Protein AF-A0A0J7JX12-F1 (afdb_monomer_lite)

Sequence (114 aa):
MDLQKKYVVEHIIAERKLYHERTNNRYLKNLESDKETEIDDAEVFGIKKKQLAMLDLLIMASREGFLTDFDIREEIDTFMFEGHDTTAMGLTFALLLLAEHKDIQVPFSQYNAT

pLDDT: mean 77.8, std 15.96, range [42.09, 94.44]

Secondary structure (DSSP, 8-state):
--HHHHHHHHHHHHHHHHHHHHTTTHHHHHHHTTTT----SS--SS-------HHHHHHHHHHTTSS-HHHHHHHHHHHHHHHHHHHHHHHHHHHHHHHH-TTTS--GGGTS--

InterPro domains:
  IPR001128 Cytochrome P450 [PF00067] (25-105)
  IPR036396 Cytochrome P450 superfamily [G3DSA:1.10.630.10] (3-107)
  IPR036396 Cytochrome P450 superfamily [SSF48264] (54-105)
  IPR050196 Cytochrome P450 Monooxygenases [PTHR24291] (11-105)

Radius of gyration: 21.41 Å; chains: 1; bounding box: 46×30×51 Å

Foldseek 3Di:
DDPVLLVVLVVVLVVVVVVCVVVVVPVVVVVVVVVPDPDDPPDDPDDPPPDDDPSSVQVNCVVVVNDDPVRSSVVVSCCVPVVVVVVVVVVVVVVVVVVVCVVNDDPPVVVPPD

Structure (mmCIF, N/CA/C/O backbone):
data_AF-A0A0J7JX12-F1
#
_entry.id   AF-A0A0J7JX12-F1
#
loop_
_atom_site.group_PDB
_atom_site.id
_atom_site.type_symbol
_atom_site.label_atom_id
_atom_site.label_alt_id
_atom_site.label_comp_id
_atom_site.label_asym_id
_atom_site.label_entity_id
_atom_site.label_seq_id
_atom_site.pdbx_PDB_ins_code
_atom_site.Cartn_x
_atom_site.Cartn_y
_atom_site.Cartn_z
_atom_site.occupancy
_atom_site.B_iso_or_equiv
_atom_site.auth_seq_id
_atom_site.auth_comp_id
_atom_site.auth_asym_id
_atom_site.auth_atom_id
_atom_site.pdbx_PDB_model_num
ATOM 1 N N . MET A 1 1 ? 11.646 10.150 11.631 1.00 58.25 1 MET A N 1
ATOM 2 C CA . MET A 1 1 ? 11.425 8.806 11.061 1.00 58.25 1 MET A CA 1
ATOM 3 C C . MET A 1 1 ? 12.445 7.862 11.680 1.00 58.25 1 MET A C 1
ATOM 5 O O . MET A 1 1 ? 13.627 8.181 11.623 1.00 58.25 1 MET A O 1
ATOM 9 N N . ASP A 1 2 ? 12.011 6.788 12.346 1.00 71.56 2 ASP A N 1
ATOM 10 C CA . ASP A 1 2 ? 12.930 5.850 13.014 1.00 71.56 2 ASP A CA 1
ATOM 11 C C . ASP A 1 2 ? 13.875 5.181 12.009 1.00 71.56 2 ASP A C 1
ATOM 13 O O . ASP A 1 2 ? 13.448 4.728 10.947 1.00 71.56 2 ASP A O 1
ATOM 17 N N . LEU A 1 3 ? 15.161 5.062 12.355 1.00 62.25 3 LEU A N 1
ATOM 18 C CA . LEU A 1 3 ? 16.148 4.393 11.497 1.00 62.25 3 LEU A CA 1
ATOM 19 C C . LEU A 1 3 ? 15.779 2.927 11.216 1.00 62.25 3 LEU A C 1
ATOM 21 O O . LEU A 1 3 ? 16.040 2.431 10.122 1.00 62.25 3 LEU A O 1
ATOM 25 N N . GLN A 1 4 ? 15.148 2.242 12.176 1.00 67.81 4 GLN A N 1
ATOM 26 C CA . GLN A 1 4 ? 14.687 0.864 11.978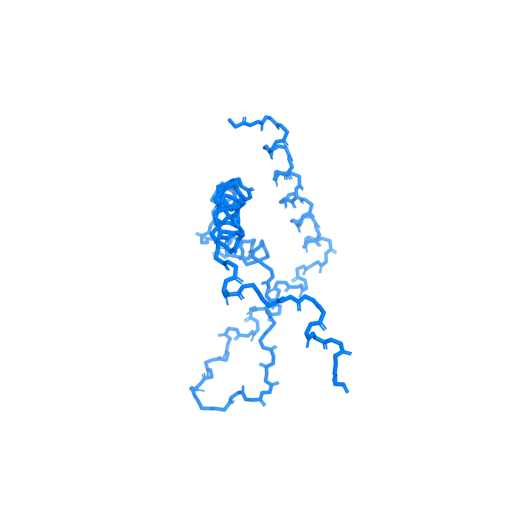 1.00 67.81 4 GLN A CA 1
ATOM 27 C C . GLN A 1 4 ? 13.574 0.767 10.933 1.00 67.81 4 GLN A C 1
ATOM 29 O O . GLN A 1 4 ? 13.579 -0.152 10.121 1.00 67.81 4 GLN A O 1
ATOM 34 N N . LYS A 1 5 ? 12.659 1.739 10.924 1.00 68.25 5 LYS A N 1
ATOM 35 C CA . LYS A 1 5 ? 11.543 1.820 9.978 1.00 68.25 5 LYS A CA 1
ATOM 36 C C . LYS A 1 5 ? 12.066 1.938 8.536 1.00 68.25 5 LYS A C 1
ATOM 38 O O . LYS A 1 5 ? 11.714 1.125 7.686 1.00 68.25 5 LYS A O 1
ATOM 43 N N . LYS A 1 6 ? 13.028 2.839 8.308 1.00 70.88 6 LYS A N 1
ATOM 44 C CA . LYS A 1 6 ? 13.691 3.017 7.004 1.00 70.88 6 LYS A CA 1
ATOM 45 C C . LYS A 1 6 ? 14.387 1.744 6.496 1.00 70.88 6 LYS A C 1
ATOM 47 O O . LYS A 1 6 ? 14.272 1.399 5.324 1.00 70.88 6 LYS A O 1
ATOM 52 N N . TYR A 1 7 ? 15.095 1.033 7.375 1.00 78.19 7 TYR A N 1
ATOM 53 C CA . TYR A 1 7 ? 15.858 -0.159 6.988 1.00 78.19 7 TYR A CA 1
ATOM 54 C C . TYR A 1 7 ? 14.958 -1.319 6.538 1.00 78.19 7 TYR A C 1
ATOM 56 O O . TYR A 1 7 ? 15.303 -2.057 5.617 1.00 78.19 7 TYR A O 1
ATOM 64 N N . VAL A 1 8 ? 13.788 -1.467 7.166 1.00 83.25 8 VAL A N 1
ATOM 65 C CA . VAL A 1 8 ? 12.827 -2.524 6.825 1.00 83.25 8 VAL A CA 1
ATOM 66 C C . VAL A 1 8 ? 12.265 -2.326 5.418 1.00 83.25 8 VAL A C 1
ATOM 68 O O . VAL A 1 8 ? 12.234 -3.281 4.646 1.00 83.25 8 VAL A O 1
ATOM 71 N N . VAL A 1 9 ? 11.872 -1.102 5.054 1.00 87.25 9 VAL A N 1
ATOM 72 C CA . VAL A 1 9 ? 11.307 -0.827 3.722 1.00 87.25 9 VAL A CA 1
ATOM 73 C C . VAL A 1 9 ? 12.341 -1.055 2.623 1.00 87.25 9 VAL A C 1
ATOM 75 O O . VAL A 1 9 ? 12.065 -1.768 1.657 1.00 87.25 9 VAL A O 1
ATOM 78 N N . GLU A 1 10 ? 13.558 -0.534 2.792 1.00 87.94 10 GLU A N 1
ATOM 79 C CA . GLU A 1 10 ? 14.642 -0.752 1.828 1.00 87.94 10 GLU A CA 1
ATOM 80 C C . GLU A 1 10 ? 14.951 -2.246 1.647 1.00 87.94 10 GLU A C 1
ATOM 82 O O . GLU A 1 10 ? 15.122 -2.710 0.516 1.00 87.94 10 GLU A O 1
ATOM 87 N N . HIS A 1 11 ? 14.960 -3.015 2.741 1.00 89.69 11 HIS A N 1
ATOM 88 C CA . HIS A 1 11 ? 15.186 -4.457 2.700 1.00 89.69 11 HIS A CA 1
ATOM 89 C C . HIS A 1 11 ? 14.079 -5.203 1.943 1.00 89.69 11 HIS A C 1
ATOM 91 O O . HIS A 1 11 ? 14.383 -5.999 1.055 1.00 89.69 11 HIS A O 1
ATOM 97 N N . ILE A 1 12 ? 12.807 -4.908 2.236 1.00 90.75 12 ILE A N 1
ATOM 98 C CA . ILE A 1 12 ? 11.650 -5.546 1.587 1.00 90.75 12 ILE A CA 1
ATOM 99 C C . ILE A 1 12 ? 11.648 -5.269 0.080 1.00 90.75 12 ILE A C 1
ATOM 101 O O . ILE A 1 12 ? 11.457 -6.187 -0.722 1.00 90.75 12 ILE A O 1
ATOM 105 N N . ILE A 1 13 ? 11.883 -4.014 -0.323 1.00 92.12 13 ILE A N 1
ATOM 106 C CA . ILE A 1 13 ? 11.932 -3.633 -1.742 1.00 92.12 13 ILE A CA 1
ATOM 107 C C . ILE A 1 13 ? 13.066 -4.384 -2.446 1.00 92.12 13 ILE A C 1
ATOM 109 O O . ILE A 1 13 ? 12.854 -4.960 -3.516 1.00 92.12 13 ILE A O 1
ATOM 113 N N . ALA A 1 14 ? 14.262 -4.404 -1.850 1.00 92.94 14 ALA A N 1
ATOM 114 C CA . ALA A 1 14 ? 15.425 -5.072 -2.426 1.00 92.94 14 ALA A CA 1
ATOM 115 C C . ALA A 1 14 ? 15.212 -6.587 -2.565 1.00 92.94 14 ALA A C 1
ATOM 117 O O . ALA A 1 14 ? 15.471 -7.156 -3.628 1.00 92.94 14 ALA A O 1
ATOM 118 N N . GLU A 1 15 ? 14.690 -7.240 -1.526 1.00 93.81 15 GLU A N 1
ATOM 119 C CA . GLU A 1 15 ? 14.395 -8.672 -1.543 1.00 93.81 15 GLU A CA 1
ATOM 120 C C . GLU A 1 15 ? 13.360 -9.013 -2.623 1.00 93.81 15 GLU A C 1
ATOM 122 O O . GLU A 1 15 ? 13.537 -9.965 -3.394 1.00 93.81 15 GLU A O 1
ATOM 127 N N . ARG A 1 16 ? 12.304 -8.198 -2.744 1.00 93.62 16 ARG A N 1
ATOM 128 C CA . ARG A 1 16 ? 11.259 -8.415 -3.748 1.00 93.62 16 ARG A CA 1
ATOM 129 C C . ARG A 1 16 ? 11.771 -8.210 -5.172 1.00 93.62 16 ARG A C 1
ATOM 131 O O . ARG A 1 16 ? 11.427 -8.999 -6.054 1.00 93.62 16 ARG A O 1
ATOM 138 N N . LYS A 1 17 ? 12.622 -7.210 -5.408 1.00 92.50 17 LYS A N 1
ATOM 139 C CA . LYS A 1 17 ? 13.283 -7.015 -6.709 1.00 92.50 17 LYS A CA 1
ATOM 140 C C . LYS A 1 17 ? 14.165 -8.207 -7.075 1.00 92.50 17 LYS A C 1
ATOM 142 O O . LYS A 1 17 ? 14.008 -8.768 -8.159 1.00 92.50 17 LYS A O 1
ATOM 147 N N . LEU A 1 18 ? 14.994 -8.670 -6.138 1.00 93.75 18 LEU A N 1
ATOM 148 C CA . LEU A 1 18 ? 15.863 -9.833 -6.332 1.00 93.75 18 LEU A CA 1
ATOM 149 C C . LEU A 1 18 ? 15.065 -11.111 -6.632 1.00 93.75 18 LEU A C 1
ATOM 151 O O . LEU A 1 18 ? 15.476 -11.937 -7.448 1.00 93.75 18 LEU A O 1
ATOM 155 N N . TYR A 1 19 ? 13.904 -11.289 -6.001 1.00 91.94 19 TYR A N 1
ATOM 156 C CA . TYR A 1 19 ? 13.000 -12.390 -6.323 1.00 91.94 19 TYR A CA 1
ATOM 157 C C . TYR A 1 19 ? 12.547 -12.358 -7.791 1.00 91.94 19 TYR A C 1
ATOM 159 O O . TYR A 1 19 ? 12.533 -13.396 -8.462 1.00 91.94 19 TYR A O 1
ATOM 167 N N . HIS A 1 20 ? 12.170 -11.187 -8.307 1.00 91.38 20 HIS A N 1
ATOM 168 C CA . HIS A 1 20 ? 11.716 -11.047 -9.695 1.00 91.38 20 HIS A CA 1
ATOM 169 C C . HIS A 1 20 ? 12.848 -11.302 -10.692 1.00 91.38 20 HIS A C 1
ATOM 171 O O . HIS A 1 20 ? 12.638 -12.019 -11.672 1.00 91.38 20 HIS A O 1
ATOM 177 N N . GLU A 1 21 ? 14.062 -10.843 -10.389 1.00 90.75 21 GLU A N 1
ATOM 178 C CA . GLU A 1 21 ? 15.266 -11.179 -11.158 1.00 90.75 21 GLU A CA 1
ATOM 179 C C . GLU A 1 21 ? 15.509 -12.696 -11.192 1.00 90.75 21 GLU A C 1
ATOM 181 O O . GLU A 1 21 ?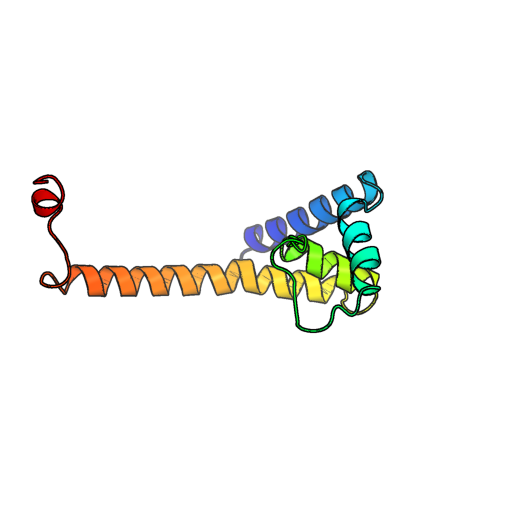 15.595 -13.289 -12.268 1.00 90.75 21 GLU A O 1
ATOM 186 N N . ARG A 1 22 ? 15.512 -13.360 -10.026 1.00 92.31 22 ARG A N 1
ATOM 187 C CA . ARG A 1 22 ? 15.717 -14.819 -9.905 1.00 92.31 22 ARG A CA 1
ATOM 188 C C . ARG A 1 22 ? 14.646 -15.645 -10.613 1.00 92.31 22 ARG A C 1
ATOM 190 O O . ARG A 1 22 ? 14.920 -16.746 -11.082 1.00 92.31 22 ARG A O 1
ATOM 197 N N . THR A 1 23 ? 13.418 -15.139 -10.683 1.00 90.50 23 THR A N 1
ATOM 198 C CA . THR A 1 23 ? 12.286 -15.829 -11.320 1.00 90.50 23 THR A CA 1
ATOM 199 C C . THR A 1 23 ? 12.082 -15.431 -12.784 1.00 90.50 23 THR A C 1
ATOM 201 O O . THR A 1 23 ? 11.062 -15.800 -13.377 1.00 90.50 23 THR A O 1
ATOM 204 N N . ASN A 1 24 ? 13.033 -14.706 -13.392 1.00 87.62 24 ASN A N 1
ATOM 205 C CA . ASN A 1 24 ? 12.945 -14.191 -14.764 1.00 87.62 24 ASN A CA 1
ATOM 206 C C . ASN A 1 24 ? 11.643 -13.416 -15.032 1.00 87.62 24 ASN A C 1
ATOM 208 O O . ASN A 1 24 ? 11.078 -13.465 -16.133 1.00 87.62 24 ASN A O 1
ATOM 212 N N . ASN A 1 25 ? 11.162 -12.703 -14.011 1.00 85.25 25 ASN A N 1
ATOM 213 C CA . ASN A 1 25 ? 9.965 -11.867 -14.036 1.00 85.25 25 ASN A CA 1
ATOM 214 C C . ASN A 1 25 ? 8.689 -12.627 -14.391 1.00 85.25 25 ASN A C 1
ATOM 216 O O . ASN A 1 25 ? 7.720 -12.021 -14.835 1.00 85.25 25 ASN A O 1
ATOM 220 N N . ARG A 1 26 ? 8.657 -13.951 -14.183 1.00 82.31 26 ARG A N 1
ATOM 221 C CA . ARG A 1 26 ? 7.491 -14.798 -14.485 1.00 82.31 26 ARG A CA 1
ATOM 222 C C . ARG A 1 26 ? 6.197 -14.220 -13.909 1.00 82.31 26 ARG A C 1
ATOM 224 O O . ARG A 1 26 ? 5.144 -14.313 -14.530 1.00 82.31 26 ARG A O 1
ATOM 231 N N . TYR A 1 27 ? 6.263 -13.628 -12.721 1.00 77.00 27 TYR A N 1
ATOM 232 C CA . TYR A 1 27 ? 5.090 -13.092 -12.038 1.00 77.00 27 TYR A CA 1
ATOM 233 C C . TYR A 1 27 ? 4.627 -11.737 -12.574 1.00 77.00 27 TYR A C 1
ATOM 235 O O . TYR A 1 27 ? 3.426 -11.495 -12.522 1.00 77.00 27 TYR A O 1
ATOM 243 N N . LEU A 1 28 ? 5.536 -10.937 -13.140 1.00 78.00 28 LEU A N 1
ATOM 244 C CA . LEU A 1 28 ? 5.251 -9.629 -13.740 1.00 78.00 28 LEU A CA 1
ATOM 245 C C . LEU A 1 28 ? 4.854 -9.749 -15.225 1.00 78.00 28 LEU A C 1
ATOM 247 O O . LEU A 1 28 ? 3.942 -9.069 -15.672 1.00 78.00 28 LEU A O 1
ATOM 251 N N . LYS A 1 29 ? 5.458 -10.685 -15.974 1.00 68.38 29 LYS A N 1
ATOM 252 C CA . LYS A 1 29 ? 5.193 -10.923 -17.411 1.00 68.38 29 LYS A CA 1
ATOM 253 C C . LYS A 1 29 ? 3.759 -11.340 -17.735 1.00 68.38 29 LYS A C 1
ATOM 255 O O . LYS A 1 29 ? 3.262 -11.028 -18.805 1.00 68.38 29 LYS A O 1
ATOM 260 N N . ASN A 1 30 ? 3.088 -12.024 -16.808 1.00 59.56 30 ASN A N 1
ATOM 261 C CA . ASN A 1 30 ? 1.678 -12.389 -16.985 1.00 59.56 30 ASN A CA 1
ATOM 262 C C . ASN A 1 30 ? 0.745 -11.158 -17.026 1.00 59.56 30 ASN A C 1
ATOM 264 O O . ASN A 1 30 ? -0.423 -11.322 -17.339 1.00 59.56 30 ASN A O 1
ATOM 268 N N . LEU A 1 31 ? 1.227 -9.954 -16.684 1.00 59.44 31 LEU A N 1
ATOM 269 C CA . LEU A 1 31 ? 0.456 -8.714 -16.804 1.00 59.44 31 LEU A CA 1
ATOM 270 C C . LEU A 1 31 ? 0.640 -8.047 -18.177 1.00 59.44 31 LEU A C 1
ATOM 272 O O . LEU A 1 31 ? -0.285 -7.412 -18.665 1.00 59.44 31 LEU A O 1
ATOM 276 N N . GLU A 1 32 ? 1.805 -8.209 -18.818 1.00 56.00 32 GLU A N 1
ATOM 277 C CA . GLU A 1 32 ? 2.039 -7.715 -20.185 1.00 56.00 32 GLU A CA 1
ATOM 278 C C . GLU A 1 32 ? 1.115 -8.424 -21.186 1.00 56.00 32 GLU A C 1
ATOM 280 O O . GLU A 1 32 ? 0.531 -7.769 -22.041 1.00 56.00 32 GLU A O 1
ATOM 285 N N . SER A 1 33 ? 0.907 -9.738 -21.027 1.00 52.84 33 SER A N 1
ATOM 286 C CA . SER A 1 33 ? -0.009 -10.513 -21.878 1.00 52.84 33 SER A CA 1
ATOM 287 C C . SER A 1 33 ? -1.488 -10.163 -21.685 1.00 52.84 33 SER A C 1
ATOM 289 O O . SER A 1 33 ? -2.271 -10.340 -22.609 1.00 52.84 33 SER A O 1
ATOM 291 N N . ASP A 1 34 ? -1.874 -9.660 -20.507 1.00 53.94 34 ASP A N 1
ATOM 292 C CA . ASP A 1 34 ? -3.259 -9.260 -20.211 1.00 53.94 34 ASP A CA 1
ATOM 293 C C . ASP A 1 34 ? -3.585 -7.843 -20.735 1.00 53.94 34 ASP A C 1
ATOM 295 O O . ASP A 1 34 ? -4.761 -7.494 -20.858 1.00 53.94 34 ASP A O 1
ATOM 299 N N . LYS A 1 35 ? -2.571 -7.021 -21.063 1.00 53.66 35 LYS A N 1
ATOM 300 C CA . LYS A 1 35 ? -2.757 -5.672 -21.638 1.00 53.66 35 LYS A CA 1
ATOM 301 C C . LYS A 1 35 ? -3.218 -5.692 -23.104 1.00 53.66 35 LYS A C 1
ATOM 303 O O . LYS A 1 35 ? -3.738 -4.683 -23.565 1.00 53.66 35 LYS A O 1
ATOM 308 N N . GLU A 1 36 ? -3.057 -6.804 -23.826 1.00 47.41 36 GLU A N 1
ATOM 309 C CA . GLU A 1 36 ? -3.480 -6.925 -25.237 1.00 47.41 36 GLU A CA 1
ATOM 310 C C . GLU A 1 36 ? -4.962 -7.287 -25.418 1.00 47.41 36 GLU A C 1
ATOM 312 O O . GLU A 1 36 ? -5.481 -7.235 -26.531 1.00 47.41 36 GLU A O 1
ATOM 317 N N . THR A 1 37 ? -5.678 -7.603 -24.341 1.00 43.97 37 THR A N 1
ATOM 318 C CA . THR A 1 37 ? -7.130 -7.788 -24.389 1.00 43.97 37 THR A CA 1
ATOM 319 C C . THR A 1 37 ? -7.838 -6.543 -23.862 1.00 43.97 37 THR A C 1
ATOM 321 O O . THR A 1 37 ? -8.150 -6.441 -22.675 1.00 43.97 37 THR A O 1
ATOM 324 N N . GLU A 1 38 ? -8.121 -5.600 -24.764 1.00 48.84 38 GLU A N 1
ATOM 325 C CA . GLU A 1 38 ? -9.286 -4.718 -24.633 1.00 48.84 38 GLU A CA 1
ATOM 326 C C . GLU A 1 38 ? -10.529 -5.620 -24.566 1.00 48.84 38 GLU A C 1
ATOM 328 O O . GLU A 1 38 ? -11.023 -6.092 -25.588 1.00 48.84 38 GLU A O 1
ATOM 333 N N . ILE A 1 39 ? -10.987 -5.956 -23.358 1.00 45.22 39 ILE A N 1
ATOM 334 C CA . ILE A 1 39 ? -12.242 -6.689 -23.178 1.00 45.22 39 ILE A CA 1
ATOM 335 C C . ILE A 1 39 ? -13.318 -5.655 -22.888 1.00 45.22 39 ILE A C 1
ATOM 337 O O . ILE A 1 39 ? -13.360 -5.086 -21.798 1.00 45.22 39 ILE A O 1
ATOM 341 N N . ASP A 1 40 ? -14.114 -5.424 -23.928 1.00 42.09 40 ASP A N 1
ATOM 342 C CA . ASP A 1 40 ? -15.495 -4.950 -23.922 1.00 42.09 40 ASP A CA 1
ATOM 343 C C . ASP A 1 40 ? -16.203 -5.253 -22.588 1.00 42.09 40 ASP A C 1
ATOM 345 O O . ASP A 1 40 ? -16.138 -6.371 -22.073 1.00 42.09 40 ASP A O 1
ATOM 349 N N . ASP A 1 41 ? -16.875 -4.251 -22.018 1.00 48.72 41 ASP A N 1
ATOM 350 C CA . ASP A 1 41 ? -17.479 -4.247 -20.673 1.00 48.72 41 ASP A CA 1
ATOM 351 C C . ASP A 1 41 ? -18.671 -5.223 -20.504 1.00 48.72 41 ASP A C 1
ATOM 353 O O . ASP A 1 41 ? -19.461 -5.126 -19.560 1.00 48.72 41 ASP A O 1
ATOM 357 N N . ALA A 1 42 ? -18.808 -6.207 -21.387 1.00 46.12 42 ALA A N 1
ATOM 358 C CA . ALA A 1 42 ? -19.806 -7.254 -21.327 1.00 46.12 42 ALA A CA 1
ATOM 359 C C . ALA A 1 42 ? -19.112 -8.624 -21.293 1.00 46.12 42 ALA A C 1
ATOM 361 O O . ALA A 1 42 ? -18.479 -9.034 -22.252 1.00 46.12 42 ALA A O 1
ATOM 362 N N . GLU A 1 43 ? -19.302 -9.356 -20.191 1.00 50.97 43 GLU A N 1
ATOM 363 C CA . GLU A 1 43 ? -18.916 -10.767 -19.989 1.00 50.97 43 GLU A CA 1
ATOM 364 C C . GLU A 1 43 ? -17.500 -11.063 -19.461 1.00 50.97 43 GLU A C 1
ATOM 366 O O . GLU A 1 43 ? -16.664 -11.650 -20.139 1.00 50.97 43 GLU A O 1
ATOM 371 N N . VAL A 1 44 ? -17.257 -10.842 -18.161 1.00 47.75 44 VAL A N 1
ATOM 372 C CA . VAL A 1 44 ? -16.174 -11.564 -17.458 1.00 47.75 44 VAL A CA 1
ATOM 373 C C . VAL A 1 44 ? -16.638 -12.071 -16.091 1.00 47.75 44 VAL A C 1
ATOM 375 O O . VAL A 1 44 ? -16.154 -11.673 -15.034 1.00 47.75 44 VAL A O 1
ATOM 378 N N . PHE A 1 45 ? -17.568 -13.024 -16.103 1.00 45.41 45 PHE A N 1
ATOM 379 C CA . PHE A 1 45 ? -17.793 -13.937 -14.978 1.00 45.41 45 PHE A CA 1
ATOM 380 C C . PHE A 1 45 ? -16.896 -15.174 -15.179 1.00 45.41 45 PHE A C 1
ATOM 382 O O . PHE A 1 45 ? -17.380 -16.268 -15.446 1.00 45.41 45 PHE A O 1
ATOM 389 N N . GLY A 1 46 ? -15.565 -15.017 -15.143 1.00 50.56 46 GLY A N 1
ATOM 390 C CA . GLY A 1 46 ? -14.689 -16.190 -15.313 1.00 50.56 46 GLY A CA 1
ATOM 391 C C . GLY A 1 46 ? -13.184 -15.968 -15.427 1.00 50.56 46 GLY A C 1
ATOM 392 O O . GLY A 1 46 ? -12.424 -16.848 -15.026 1.00 50.56 46 GLY A O 1
ATOM 393 N N . ILE A 1 47 ? -12.715 -14.809 -15.893 1.00 53.12 47 ILE A N 1
ATOM 394 C CA . ILE A 1 47 ? -11.273 -14.532 -15.953 1.00 53.12 47 ILE A CA 1
ATOM 395 C C . ILE A 1 47 ? -10.888 -13.848 -14.644 1.00 53.12 47 ILE A C 1
ATOM 397 O O . ILE A 1 47 ? -11.100 -12.650 -14.459 1.00 53.12 47 ILE A O 1
ATOM 401 N N . LYS A 1 48 ? -10.353 -14.617 -13.690 1.00 52.59 48 LYS A N 1
ATOM 402 C CA . LYS A 1 48 ? -9.729 -14.040 -12.494 1.00 52.59 48 LYS A CA 1
ATOM 403 C C . LYS A 1 48 ? -8.504 -13.244 -12.944 1.00 52.59 48 LYS A C 1
ATOM 405 O O . LYS A 1 48 ? -7.421 -13.816 -13.044 1.00 52.59 48 LYS A O 1
ATOM 410 N N . LYS A 1 49 ? -8.676 -11.941 -13.206 1.00 57.50 49 LYS A N 1
ATOM 411 C CA . LYS A 1 49 ? -7.558 -11.002 -13.369 1.00 57.50 49 LYS A CA 1
ATOM 412 C C . LYS A 1 49 ? -6.618 -11.223 -12.191 1.00 57.50 49 LYS A C 1
ATOM 414 O O . LYS A 1 49 ? -7.043 -11.173 -11.032 1.00 57.50 49 LYS A O 1
ATOM 419 N N . LYS A 1 50 ? -5.365 -11.566 -12.477 1.00 63.19 50 LYS A N 1
ATOM 420 C CA . LYS A 1 50 ? -4.394 -11.890 -11.436 1.00 63.19 50 LYS A CA 1
ATOM 421 C C . LYS A 1 50 ? -4.102 -10.615 -10.647 1.00 63.19 50 LYS A C 1
ATOM 423 O O . LYS A 1 50 ? -3.385 -9.743 -11.124 1.00 63.19 50 LYS A O 1
ATOM 428 N N . GLN A 1 51 ? -4.674 -10.495 -9.450 1.00 65.75 51 GLN A N 1
ATOM 429 C CA . GLN A 1 51 ? -4.391 -9.371 -8.562 1.00 65.75 51 GLN A CA 1
ATOM 430 C C . GLN A 1 51 ? -2.935 -9.460 -8.098 1.00 65.75 51 GLN A C 1
ATOM 432 O O . GLN A 1 51 ? -2.547 -10.399 -7.400 1.00 65.75 51 GLN A O 1
ATOM 437 N N . LEU A 1 52 ? -2.119 -8.499 -8.530 1.00 69.75 52 LEU A N 1
ATOM 438 C CA . LEU A 1 52 ? -0.781 -8.294 -7.994 1.00 69.75 52 LEU A CA 1
ATOM 439 C C . LEU A 1 52 ? -0.884 -7.634 -6.621 1.00 69.75 52 LEU A C 1
ATOM 441 O O . LEU A 1 52 ? -1.759 -6.803 -6.377 1.00 69.75 52 LEU A O 1
ATOM 445 N N . ALA A 1 53 ? 0.043 -7.981 -5.732 1.00 84.56 53 ALA A N 1
ATOM 446 C CA . ALA A 1 53 ? 0.249 -7.193 -4.529 1.00 84.56 53 ALA A CA 1
ATOM 447 C C . ALA A 1 53 ? 0.745 -5.790 -4.919 1.00 84.56 53 ALA A C 1
ATOM 449 O O . ALA A 1 53 ? 1.447 -5.637 -5.919 1.00 84.56 53 ALA A O 1
ATOM 450 N N . MET A 1 54 ? 0.428 -4.779 -4.108 1.00 89.38 54 MET A N 1
ATOM 451 C CA . MET A 1 54 ? 0.779 -3.374 -4.368 1.00 89.38 54 MET A CA 1
ATOM 452 C C . MET A 1 54 ? 2.254 -3.185 -4.766 1.00 89.38 54 MET A C 1
ATOM 454 O O . MET A 1 54 ? 2.549 -2.553 -5.775 1.00 89.38 54 MET A O 1
ATOM 458 N N . LEU A 1 55 ? 3.182 -3.803 -4.027 1.00 91.25 55 LEU A N 1
ATOM 459 C CA . LEU A 1 55 ? 4.619 -3.725 -4.309 1.00 91.25 55 LEU A CA 1
ATOM 460 C C . LEU A 1 55 ? 4.989 -4.271 -5.699 1.00 91.25 55 LEU A C 1
ATOM 462 O O . LEU A 1 55 ? 5.854 -3.718 -6.371 1.00 91.25 55 LEU A O 1
ATOM 466 N N . ASP A 1 56 ? 4.332 -5.339 -6.149 1.00 90.44 56 ASP A N 1
ATOM 467 C CA . ASP A 1 56 ? 4.594 -5.918 -7.468 1.00 90.44 56 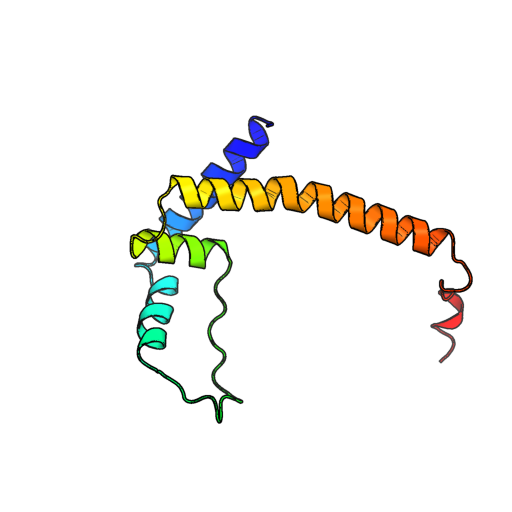ASP A CA 1
ATOM 468 C C . ASP A 1 56 ? 4.096 -5.005 -8.595 1.00 90.44 56 ASP A C 1
ATOM 470 O O . ASP A 1 56 ? 4.748 -4.914 -9.636 1.00 90.44 56 ASP A O 1
ATOM 474 N N . LEU A 1 57 ? 2.986 -4.293 -8.372 1.00 89.62 57 LEU A N 1
ATOM 475 C CA . LEU A 1 57 ? 2.471 -3.289 -9.303 1.00 89.62 57 LEU A CA 1
ATOM 476 C C . LEU A 1 57 ? 3.447 -2.111 -9.445 1.00 89.62 57 LEU A C 1
ATOM 478 O O . LEU A 1 57 ? 3.771 -1.713 -10.563 1.00 89.62 57 LEU A O 1
ATOM 482 N N . LEU A 1 58 ? 3.967 -1.602 -8.325 1.00 91.88 58 LEU A N 1
ATOM 483 C CA . LEU A 1 58 ? 4.944 -0.509 -8.309 1.00 91.88 58 LEU A CA 1
ATOM 484 C C . LEU A 1 58 ? 6.264 -0.908 -8.990 1.00 91.88 58 LEU A C 1
ATOM 486 O O . LEU A 1 58 ? 6.798 -0.159 -9.808 1.00 91.88 58 LEU A O 1
ATOM 490 N N . ILE A 1 59 ? 6.764 -2.122 -8.717 1.00 91.69 59 ILE A N 1
ATOM 491 C CA . ILE A 1 59 ? 7.961 -2.662 -9.383 1.00 91.69 59 ILE A CA 1
ATOM 492 C C . ILE A 1 59 ? 7.737 -2.781 -10.895 1.00 91.69 59 ILE A C 1
ATOM 494 O O . ILE A 1 59 ? 8.648 -2.492 -11.668 1.00 91.69 59 ILE A O 1
ATOM 498 N N . MET A 1 60 ? 6.547 -3.193 -11.338 1.00 88.88 60 MET A N 1
ATOM 499 C CA . MET A 1 60 ? 6.237 -3.256 -12.764 1.00 88.88 60 MET A CA 1
ATOM 500 C C . MET A 1 60 ? 6.210 -1.872 -13.416 1.00 88.88 60 MET A C 1
ATOM 502 O O . MET A 1 60 ? 6.894 -1.672 -14.417 1.00 88.88 60 MET A O 1
ATOM 506 N N . ALA A 1 61 ? 5.486 -0.916 -12.832 1.00 88.94 61 ALA A N 1
ATOM 507 C CA . ALA A 1 61 ? 5.407 0.450 -13.349 1.00 88.94 61 ALA A CA 1
ATOM 508 C C . ALA A 1 61 ? 6.793 1.109 -13.450 1.00 88.94 61 ALA A C 1
ATOM 510 O O . ALA A 1 61 ? 7.080 1.820 -14.412 1.00 88.94 61 ALA A O 1
ATOM 511 N N . SER A 1 62 ? 7.692 0.810 -12.508 1.00 91.19 62 SER A N 1
ATOM 512 C CA . SER A 1 62 ? 9.066 1.307 -12.568 1.00 91.19 62 SER A CA 1
ATOM 513 C C . SER A 1 62 ? 9.876 0.739 -13.733 1.00 91.19 62 SER A C 1
ATOM 515 O O . SER A 1 62 ? 10.632 1.462 -14.379 1.00 91.19 62 SER A O 1
ATOM 517 N N . ARG A 1 63 ? 9.670 -0.533 -14.085 1.00 87.25 63 ARG A N 1
ATOM 518 C CA . ARG A 1 63 ? 10.333 -1.153 -15.246 1.00 87.25 63 ARG A CA 1
ATOM 519 C C . ARG A 1 63 ? 9.829 -0.620 -16.577 1.00 87.25 63 ARG A C 1
ATOM 521 O O . ARG A 1 63 ? 10.593 -0.580 -17.535 1.00 87.25 63 ARG A O 1
ATOM 528 N N . GLU A 1 64 ? 8.559 -0.237 -16.627 1.00 88.00 64 GLU A N 1
ATOM 529 C CA . GLU A 1 64 ? 7.956 0.439 -17.778 1.00 88.00 64 GLU A CA 1
ATOM 530 C C . GLU A 1 64 ? 8.388 1.916 -17.874 1.00 88.00 64 GLU A C 1
ATOM 532 O O . GLU A 1 64 ? 8.069 2.591 -18.848 1.00 88.00 64 GLU A O 1
ATOM 537 N N . GLY A 1 65 ? 9.153 2.412 -16.893 1.00 88.25 65 GLY A N 1
ATOM 538 C CA . GLY A 1 65 ? 9.684 3.772 -16.861 1.00 88.25 65 GLY A CA 1
ATOM 539 C C . GLY A 1 65 ? 8.713 4.816 -16.308 1.00 88.25 65 GLY A C 1
ATOM 540 O O . GLY A 1 65 ? 9.021 6.003 -16.368 1.00 88.25 65 GLY A O 1
ATOM 541 N N . PH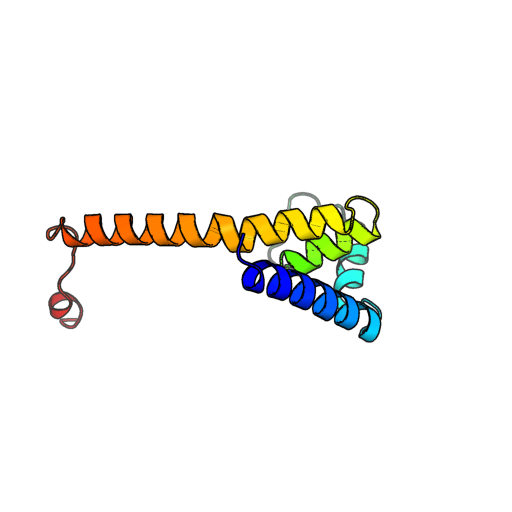E A 1 66 ? 7.564 4.403 -15.762 1.00 90.75 66 PHE A N 1
ATOM 542 C CA . PHE A 1 66 ? 6.578 5.317 -15.173 1.00 90.75 66 PHE A CA 1
ATOM 543 C C . PHE A 1 66 ? 6.944 5.774 -13.758 1.00 90.75 66 PHE A C 1
ATOM 545 O O . PHE A 1 66 ? 6.511 6.845 -13.346 1.00 90.75 66 PHE A O 1
ATOM 552 N N . LEU A 1 67 ? 7.717 4.971 -13.019 1.00 93.44 67 LEU A N 1
ATOM 553 C CA . LEU A 1 67 ? 8.142 5.268 -11.649 1.00 93.44 67 LEU A CA 1
ATOM 554 C C . LEU A 1 67 ? 9.649 5.084 -11.483 1.00 93.44 67 LEU A C 1
ATOM 556 O O . LEU A 1 67 ? 10.258 4.152 -12.014 1.00 93.44 67 LEU A O 1
ATOM 560 N N . THR A 1 68 ? 10.254 5.938 -10.674 1.00 93.38 68 THR A N 1
ATOM 561 C CA . THR A 1 68 ? 11.628 5.757 -10.222 1.00 93.38 68 THR A CA 1
ATOM 562 C C . THR A 1 68 ? 11.682 4.875 -8.975 1.00 93.38 68 THR A C 1
ATOM 564 O O . THR A 1 68 ? 10.705 4.684 -8.252 1.00 93.38 68 THR A O 1
ATOM 567 N N . ASP A 1 69 ? 12.872 4.356 -8.680 1.00 90.12 69 ASP A N 1
ATOM 568 C CA . ASP A 1 69 ? 13.140 3.637 -7.430 1.00 90.12 69 ASP A CA 1
ATOM 569 C C . ASP A 1 69 ? 12.895 4.490 -6.180 1.00 90.12 69 ASP A C 1
ATOM 571 O O . ASP A 1 69 ? 12.631 3.947 -5.105 1.00 90.12 69 ASP A O 1
ATOM 575 N N . PHE A 1 70 ? 13.013 5.811 -6.322 1.00 91.00 70 PHE A N 1
ATOM 576 C CA . PHE A 1 70 ? 12.706 6.757 -5.263 1.00 91.00 70 PHE A CA 1
ATOM 577 C C . PHE A 1 70 ? 11.196 6.830 -5.026 1.00 91.00 70 PHE A C 1
ATOM 579 O O . PHE A 1 70 ? 10.777 6.648 -3.887 1.00 91.00 70 PHE A O 1
ATOM 586 N N . ASP A 1 71 ? 10.400 6.967 -6.091 1.00 92.00 71 ASP A N 1
ATOM 587 C CA . ASP A 1 71 ? 8.934 7.038 -5.997 1.00 92.00 71 ASP A CA 1
ATOM 588 C C . ASP A 1 71 ? 8.361 5.763 -5.360 1.00 92.00 71 ASP A C 1
ATOM 590 O O . ASP A 1 71 ? 7.530 5.826 -4.460 1.00 92.00 71 ASP A O 1
ATOM 594 N N . ILE A 1 72 ? 8.871 4.582 -5.745 1.00 92.19 72 ILE A N 1
ATOM 595 C CA . ILE A 1 72 ? 8.466 3.312 -5.118 1.00 92.19 72 ILE A CA 1
ATOM 596 C C . ILE A 1 72 ? 8.717 3.343 -3.605 1.00 92.19 72 ILE A C 1
ATOM 598 O O . ILE A 1 72 ? 7.887 2.874 -2.826 1.00 92.19 72 ILE A O 1
ATOM 602 N N . ARG A 1 73 ? 9.880 3.851 -3.184 1.00 89.94 73 ARG A N 1
ATOM 603 C CA . ARG A 1 73 ? 10.243 3.915 -1.767 1.00 89.94 73 ARG A CA 1
ATOM 604 C C . ARG A 1 73 ? 9.331 4.877 -1.014 1.00 89.94 73 ARG A C 1
ATOM 606 O O . ARG A 1 73 ? 8.861 4.510 0.054 1.00 89.94 73 ARG A O 1
ATOM 613 N N . GLU A 1 74 ? 9.072 6.053 -1.576 1.00 90.12 74 GLU A N 1
ATOM 614 C CA . GLU A 1 74 ? 8.218 7.074 -0.965 1.00 90.12 74 GLU A CA 1
ATOM 615 C C . GLU A 1 74 ? 6.778 6.579 -0.764 1.00 90.12 74 GLU A C 1
ATOM 617 O O . GLU A 1 74 ? 6.223 6.728 0.327 1.00 90.12 74 GLU A O 1
ATOM 622 N N . GLU A 1 75 ? 6.205 5.898 -1.759 1.00 89.44 75 GLU A N 1
ATOM 623 C CA . GLU A 1 75 ? 4.858 5.319 -1.661 1.00 89.44 75 GLU A CA 1
ATOM 624 C C . GLU A 1 75 ? 4.774 4.223 -0.588 1.00 89.44 75 GLU A C 1
ATOM 626 O O . GLU A 1 75 ? 3.824 4.158 0.197 1.00 89.44 75 GLU A O 1
ATOM 631 N N . ILE A 1 76 ? 5.787 3.357 -0.508 1.00 89.62 76 ILE A N 1
ATOM 632 C CA . ILE A 1 76 ? 5.807 2.271 0.482 1.00 89.62 76 ILE A CA 1
ATOM 633 C C . ILE A 1 76 ? 6.067 2.809 1.886 1.00 89.62 76 ILE A C 1
ATOM 635 O O . ILE A 1 76 ? 5.441 2.331 2.832 1.00 89.62 76 ILE A O 1
ATOM 639 N N . ASP A 1 77 ? 6.959 3.788 2.031 1.00 87.31 77 ASP A N 1
ATOM 640 C CA . ASP A 1 77 ? 7.213 4.459 3.305 1.00 87.31 77 ASP A CA 1
ATOM 641 C C . ASP A 1 77 ? 5.919 5.116 3.812 1.00 87.31 77 ASP A C 1
ATOM 643 O O . ASP A 1 77 ? 5.503 4.879 4.948 1.00 87.31 77 ASP A O 1
ATOM 647 N N . THR A 1 78 ? 5.219 5.853 2.950 1.00 85.31 78 THR A N 1
ATOM 648 C CA . THR A 1 78 ? 3.927 6.472 3.276 1.00 85.31 78 THR A CA 1
ATOM 649 C C . THR A 1 78 ? 2.896 5.425 3.704 1.00 85.31 78 THR A C 1
ATOM 651 O O . THR A 1 78 ? 2.297 5.533 4.778 1.00 85.31 78 THR A O 1
ATOM 654 N N . PHE A 1 79 ? 2.733 4.348 2.931 1.00 83.69 79 PHE A N 1
ATOM 655 C CA . PHE A 1 79 ? 1.766 3.295 3.248 1.00 83.69 79 PHE A CA 1
ATOM 656 C C . PHE A 1 79 ? 2.075 2.578 4.573 1.00 83.69 79 PHE A C 1
ATOM 658 O O . PHE A 1 79 ? 1.178 2.347 5.386 1.00 83.69 79 PHE A O 1
ATOM 665 N N . MET A 1 80 ? 3.342 2.232 4.812 1.00 79.50 80 MET A N 1
ATOM 666 C CA . MET A 1 80 ? 3.759 1.460 5.987 1.00 79.50 80 MET A CA 1
ATOM 667 C C . MET A 1 80 ? 3.803 2.298 7.270 1.00 79.50 80 MET A C 1
ATOM 669 O O . MET A 1 80 ? 3.657 1.733 8.356 1.00 79.50 80 MET A O 1
ATOM 673 N N . PHE A 1 81 ? 3.995 3.618 7.178 1.00 76.31 81 PHE A N 1
ATOM 674 C CA . PHE A 1 81 ? 4.136 4.482 8.355 1.00 76.31 81 PHE A CA 1
ATOM 675 C C . PHE A 1 81 ? 2.932 5.373 8.611 1.00 76.31 81 PHE A C 1
ATOM 677 O O . PHE A 1 81 ? 2.429 5.385 9.733 1.00 76.31 81 PHE A O 1
ATOM 684 N N . GLU A 1 82 ? 2.435 6.077 7.601 1.00 79.62 82 GLU A N 1
ATOM 685 C CA . GLU A 1 82 ? 1.273 6.949 7.779 1.00 79.62 82 GLU A CA 1
ATOM 686 C C . GLU A 1 82 ? -0.019 6.131 7.828 1.00 79.62 82 GLU A C 1
ATOM 688 O O . GLU A 1 82 ? -0.891 6.384 8.663 1.00 79.62 82 GLU A O 1
ATOM 693 N N . GLY A 1 83 ? -0.115 5.087 6.998 1.00 79.38 83 GLY A N 1
ATOM 694 C CA . GLY A 1 83 ? -1.267 4.186 6.981 1.00 79.38 83 GLY A CA 1
ATOM 695 C C . GLY A 1 83 ? -1.443 3.408 8.288 1.00 79.38 83 GLY A C 1
ATOM 696 O O . GLY A 1 83 ? -2.562 3.263 8.780 1.00 79.38 83 GLY A O 1
ATOM 697 N N . HIS A 1 84 ? -0.351 2.940 8.898 1.00 83.75 84 HIS A N 1
ATOM 698 C CA . HIS A 1 84 ? -0.414 2.170 10.143 1.00 83.75 84 HIS A CA 1
ATOM 699 C C . HIS A 1 84 ? -0.933 3.007 11.319 1.00 83.75 84 HIS A C 1
ATOM 701 O O . HIS A 1 84 ? -1.885 2.614 11.993 1.00 83.75 84 HIS A O 1
ATOM 707 N N . ASP A 1 85 ? -0.335 4.174 11.559 1.00 84.12 85 ASP A N 1
ATOM 708 C CA . ASP A 1 85 ? -0.655 4.963 12.750 1.00 84.12 85 ASP A CA 1
ATOM 709 C C . ASP A 1 85 ? -2.069 5.570 12.650 1.00 84.12 85 ASP A C 1
ATOM 711 O O . ASP A 1 85 ? -2.818 5.577 13.631 1.00 84.12 85 ASP A O 1
ATOM 715 N N . THR A 1 86 ? -2.499 5.975 11.447 1.00 88.44 86 THR A N 1
ATOM 716 C CA . THR A 1 86 ? -3.862 6.484 11.210 1.00 88.44 86 THR A CA 1
ATOM 717 C C . THR A 1 86 ? -4.934 5.402 11.340 1.00 88.44 86 THR A C 1
ATOM 719 O O . THR A 1 86 ? -5.954 5.630 11.994 1.00 88.44 86 THR A O 1
ATOM 722 N N . THR A 1 87 ? -4.715 4.206 10.782 1.00 88.19 87 THR A N 1
ATOM 723 C CA . THR A 1 87 ? -5.674 3.093 10.905 1.00 88.19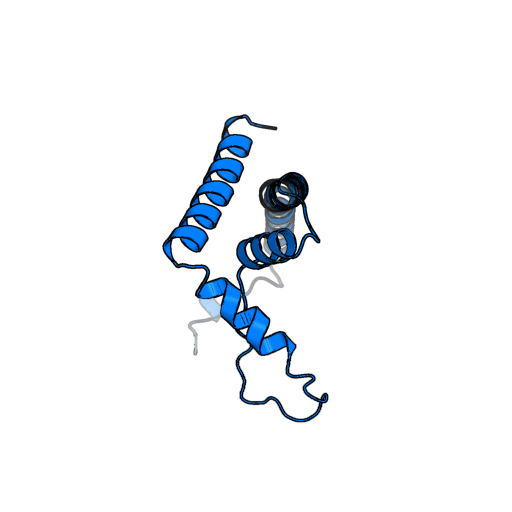 87 THR A CA 1
ATOM 724 C C . THR A 1 87 ? -5.763 2.567 12.334 1.00 88.19 87 THR A C 1
ATOM 726 O O . THR A 1 87 ? -6.870 2.312 12.810 1.00 88.19 87 THR A O 1
ATOM 729 N N . ALA A 1 88 ? -4.641 2.477 13.058 1.00 89.31 88 ALA A N 1
ATOM 730 C CA . ALA A 1 88 ? -4.623 2.088 14.467 1.00 89.31 88 ALA A CA 1
ATOM 731 C C . ALA A 1 88 ? -5.412 3.076 15.340 1.00 89.31 88 ALA A C 1
ATOM 733 O O . ALA A 1 88 ? -6.228 2.661 16.169 1.00 89.31 88 ALA A O 1
ATOM 734 N N . MET A 1 89 ? -5.226 4.383 15.125 1.00 91.50 89 MET A N 1
ATOM 735 C CA . MET A 1 89 ? -6.023 5.409 15.801 1.00 91.50 89 MET A CA 1
ATOM 736 C C . MET A 1 89 ? -7.505 5.306 15.433 1.00 91.50 89 MET A C 1
ATOM 738 O O . MET A 1 89 ? -8.349 5.296 16.327 1.00 91.50 89 MET A O 1
ATOM 742 N N . GLY A 1 90 ? -7.831 5.174 14.144 1.00 92.25 90 GLY A N 1
ATOM 743 C CA . GLY A 1 90 ? -9.210 5.017 13.680 1.00 92.25 90 GLY A CA 1
ATOM 744 C C . GLY A 1 90 ? -9.908 3.816 14.319 1.00 92.25 90 GLY A C 1
ATOM 745 O O . GLY A 1 90 ? -11.022 3.946 14.824 1.00 92.25 90 GLY A O 1
ATOM 746 N N . LEU A 1 91 ? -9.225 2.671 14.388 1.00 93.06 91 LEU A N 1
ATOM 747 C CA . LEU A 1 91 ? -9.736 1.477 15.054 1.00 93.06 91 LEU A CA 1
ATOM 748 C C . LEU A 1 91 ? -9.903 1.694 16.562 1.00 93.06 91 LEU A C 1
ATOM 750 O O . LEU A 1 91 ? -10.903 1.273 17.132 1.00 93.06 91 LEU A O 1
ATOM 754 N N . THR A 1 92 ? -8.961 2.384 17.204 1.00 94.44 92 THR A N 1
ATOM 755 C CA . THR A 1 92 ? -9.040 2.707 18.635 1.00 94.44 92 THR A CA 1
ATOM 756 C C . THR A 1 92 ? -10.270 3.559 18.940 1.00 94.44 92 THR A C 1
ATOM 758 O O . THR A 1 92 ? -11.020 3.241 19.860 1.00 94.44 92 THR A O 1
ATOM 761 N N . PHE A 1 93 ? -10.527 4.601 18.146 1.00 93.81 93 PHE A N 1
ATOM 762 C CA . PHE A 1 93 ? -11.727 5.424 18.297 1.00 93.81 93 PHE A CA 1
ATOM 763 C C . PHE A 1 93 ? -13.005 4.643 17.994 1.00 93.81 93 PHE A C 1
ATOM 765 O O . PHE A 1 93 ? -13.973 4.758 18.741 1.00 93.81 93 PHE A O 1
ATOM 772 N N . ALA A 1 94 ? -13.008 3.813 16.949 1.00 93.38 94 ALA A N 1
ATOM 773 C CA . ALA A 1 94 ? -14.151 2.965 16.632 1.00 93.38 94 ALA A CA 1
ATOM 774 C C . ALA A 1 94 ? -14.480 2.006 17.788 1.00 93.38 94 ALA A C 1
ATOM 776 O O . ALA A 1 94 ? -15.639 1.886 18.180 1.00 93.38 94 ALA A O 1
ATOM 777 N N . LEU A 1 95 ? -13.464 1.368 18.378 1.00 92.38 95 LEU A N 1
ATOM 778 C CA . LEU A 1 95 ? -13.626 0.490 19.536 1.00 92.38 95 LEU A CA 1
ATOM 779 C C . LEU A 1 95 ? -14.071 1.255 20.786 1.00 92.38 95 LEU A C 1
ATOM 781 O O . LEU A 1 95 ? -14.897 0.741 21.534 1.00 92.38 95 LEU A O 1
ATOM 785 N N . LEU A 1 96 ? -13.567 2.472 21.005 1.00 93.00 96 LEU A N 1
ATOM 786 C CA . LEU A 1 96 ? -13.989 3.326 22.117 1.00 93.00 96 LEU A CA 1
ATOM 787 C C . LEU A 1 96 ? -15.474 3.691 22.006 1.00 93.00 96 LEU A C 1
ATOM 789 O O . LEU A 1 96 ? -16.215 3.525 22.971 1.00 93.00 96 LEU A O 1
ATOM 793 N N . LEU A 1 97 ? -15.912 4.121 20.821 1.00 91.56 97 LEU A N 1
ATOM 794 C CA . LEU A 1 97 ? -17.317 4.428 20.550 1.00 91.56 97 LEU A CA 1
ATOM 795 C C . LEU A 1 97 ? -18.189 3.184 20.725 1.00 91.56 97 LEU A C 1
ATOM 797 O O . LEU A 1 97 ? -19.213 3.235 21.402 1.00 91.56 97 LEU A O 1
ATOM 801 N N . LEU A 1 98 ? -17.759 2.041 20.182 1.00 89.31 98 LEU A N 1
ATOM 802 C CA . LEU A 1 98 ? -18.467 0.782 20.392 1.00 89.31 98 LEU A CA 1
ATOM 803 C C . LEU A 1 98 ? -18.587 0.458 21.879 1.00 89.31 98 LEU A C 1
ATOM 805 O O . LEU A 1 98 ? -19.679 0.100 22.296 1.00 89.31 98 LEU A O 1
ATOM 809 N N . ALA A 1 99 ? -17.522 0.624 22.673 1.00 87.81 99 ALA A N 1
ATOM 810 C CA . ALA A 1 99 ? -17.503 0.355 24.113 1.00 87.81 99 ALA A CA 1
ATOM 811 C C . ALA A 1 99 ? -18.429 1.280 24.931 1.00 87.81 99 ALA A C 1
ATOM 813 O O . ALA A 1 99 ? -18.981 0.845 25.948 1.00 87.81 99 ALA A O 1
ATOM 814 N N . GLU A 1 100 ? -18.625 2.524 24.490 1.00 90.56 100 GLU A N 1
ATOM 815 C CA . GLU A 1 100 ? -19.537 3.490 25.114 1.00 90.56 100 GLU A CA 1
ATOM 816 C C . GLU A 1 100 ? -21.015 3.167 24.819 1.00 90.56 100 GLU A C 1
ATOM 818 O O . GLU A 1 100 ? -21.865 3.242 25.711 1.00 90.56 100 GLU A O 1
ATOM 823 N N . HIS A 1 101 ? -21.318 2.708 23.602 1.00 87.56 101 HIS A N 1
ATOM 824 C CA . HIS A 1 101 ? -22.675 2.396 23.144 1.00 87.56 101 HIS A CA 1
ATOM 825 C C . HIS A 1 101 ? -23.080 0.936 23.417 1.00 87.56 101 HIS A C 1
ATOM 827 O O . HIS A 1 101 ? -23.085 0.072 22.535 1.00 87.56 101 HIS A O 1
ATOM 833 N N . LYS A 1 102 ? -23.436 0.644 24.676 1.00 80.38 102 LYS A N 1
ATOM 834 C CA . LYS A 1 102 ? -23.861 -0.702 25.123 1.00 80.38 102 LYS A CA 1
ATOM 835 C C . LYS A 1 102 ? -25.132 -1.228 24.450 1.00 80.38 102 LYS A C 1
ATOM 837 O O . LYS A 1 102 ? -25.363 -2.429 24.465 1.00 80.38 102 LYS A O 1
ATOM 842 N N . ASP A 1 103 ? -25.954 -0.345 23.899 1.00 81.06 103 ASP A N 1
ATOM 843 C CA . ASP A 1 103 ? -27.163 -0.659 23.134 1.00 81.06 103 ASP A CA 1
ATOM 844 C C . ASP A 1 103 ? -26.856 -1.299 21.771 1.00 81.06 103 ASP A C 1
ATOM 846 O O . ASP A 1 103 ? -27.652 -2.087 21.266 1.00 81.06 103 ASP A O 1
ATOM 850 N N . ILE A 1 104 ? -25.682 -1.004 21.208 1.00 80.75 104 ILE A N 1
ATOM 851 C CA . ILE A 1 104 ? -25.191 -1.570 19.945 1.00 80.75 104 ILE A CA 1
ATOM 852 C C . ILE A 1 104 ? -24.359 -2.839 20.202 1.00 80.75 104 ILE A C 1
ATOM 854 O O . ILE A 1 104 ? -24.286 -3.734 19.357 1.00 80.75 104 ILE A O 1
ATOM 858 N N . GLN A 1 105 ? -23.738 -2.950 21.380 1.00 78.06 105 GLN A N 1
ATOM 859 C CA . GLN A 1 105 ? -23.001 -4.145 21.791 1.00 78.06 105 GLN A CA 1
ATOM 860 C C . GLN A 1 105 ? -23.965 -5.301 22.075 1.00 78.06 105 GLN A C 1
ATOM 862 O O . GLN A 1 105 ? -24.594 -5.361 23.131 1.00 78.06 105 GLN A O 1
ATOM 867 N N . VAL A 1 106 ? -24.042 -6.271 21.163 1.00 76.88 106 VAL A N 1
ATOM 868 C CA . VAL A 1 106 ? -24.783 -7.511 21.422 1.00 76.88 106 VAL A CA 1
ATOM 869 C C . VAL A 1 106 ? -23.997 -8.350 22.437 1.00 76.88 106 VAL A C 1
ATOM 871 O O . VAL A 1 106 ? -22.848 -8.717 22.167 1.00 76.88 106 VAL A O 1
ATOM 874 N N . PRO A 1 107 ? -24.571 -8.682 23.607 1.00 71.81 107 PRO A N 1
ATOM 875 C CA . PRO A 1 107 ? -23.909 -9.536 24.580 1.00 71.81 107 PRO A CA 1
ATOM 876 C C . PRO A 1 107 ? -23.631 -10.913 23.980 1.00 71.81 107 PRO A C 1
ATOM 878 O O . PRO A 1 107 ? -24.522 -11.544 23.414 1.00 71.81 107 PRO A O 1
ATOM 881 N N . PHE A 1 108 ? -22.420 -11.432 24.185 1.00 66.12 108 PHE A N 1
ATOM 882 C CA . PHE A 1 108 ? -22.029 -12.771 23.727 1.00 66.12 108 PHE A CA 1
ATOM 883 C C . PHE A 1 108 ? -22.989 -13.881 24.213 1.00 66.12 108 PHE A C 1
ATOM 885 O O . PHE A 1 108 ? -23.164 -14.893 23.540 1.00 66.12 108 PHE A O 1
ATOM 892 N N . SER A 1 109 ? -23.678 -13.679 25.346 1.00 66.25 109 SER A N 1
ATOM 893 C CA . SER A 1 109 ? -24.692 -14.613 25.860 1.00 66.25 109 SER A CA 1
ATOM 894 C C . SER A 1 109 ? -25.939 -14.743 24.976 1.00 66.25 10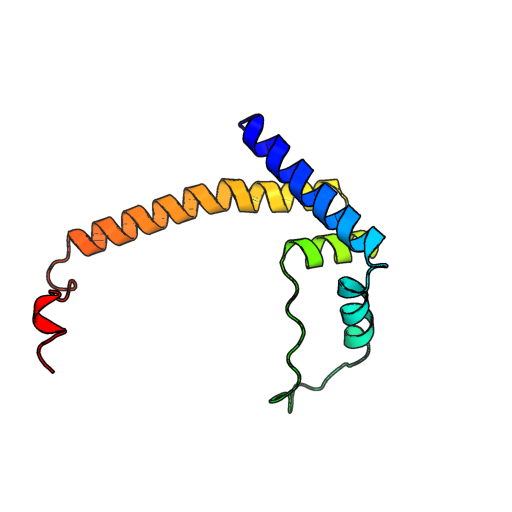9 SER A C 1
ATOM 896 O O . SER A 1 109 ? -26.602 -15.773 25.040 1.00 66.25 109 SER A O 1
ATOM 898 N N . GLN A 1 110 ? -26.256 -13.745 24.145 1.00 60.09 110 GLN A N 1
ATOM 899 C CA . GLN A 1 110 ? -27.397 -13.790 23.222 1.00 60.09 110 GLN A CA 1
ATOM 900 C C . GLN A 1 110 ? -27.077 -14.526 21.911 1.00 60.09 110 GLN A C 1
ATOM 902 O O . GLN A 1 110 ? -27.998 -14.860 21.173 1.00 60.09 110 GLN A O 1
ATOM 907 N N . TYR A 1 111 ? -25.801 -14.815 21.626 1.00 60.09 111 TYR A N 1
ATOM 908 C CA . TYR A 1 111 ? -25.375 -15.436 20.365 1.00 60.09 111 TYR A CA 1
ATOM 909 C C . TYR A 1 111 ? -25.399 -16.978 20.395 1.00 60.09 111 TYR A C 1
ATOM 911 O O . TYR A 1 111 ? -25.578 -17.605 19.359 1.00 60.09 111 TYR A O 1
ATOM 919 N N . ASN A 1 112 ? -25.291 -17.600 21.577 1.00 57.72 112 ASN A N 1
ATOM 920 C CA . ASN A 1 112 ? -25.261 -19.067 21.741 1.00 57.72 112 ASN A CA 1
ATOM 921 C C . ASN A 1 112 ? -26.625 -19.684 22.121 1.00 57.72 112 ASN A C 1
ATOM 923 O O . ASN A 1 112 ? -26.675 -20.806 22.621 1.00 57.72 112 ASN A O 1
ATOM 927 N N . ALA A 1 113 ? -27.725 -18.946 21.949 1.00 55.03 113 ALA A N 1
ATOM 928 C CA . ALA A 1 113 ? -29.077 -19.388 22.312 1.00 55.03 113 ALA A CA 1
ATOM 929 C C . ALA A 1 113 ? -29.911 -19.921 21.123 1.00 55.03 113 ALA A C 1
ATOM 931 O O . ALA A 1 113 ? -31.126 -20.054 21.255 1.00 55.03 113 ALA A O 1
ATOM 932 N N . THR A 1 114 ? -29.282 -20.237 19.985 1.00 50.94 114 THR A N 1
ATOM 933 C CA . THR A 1 114 ? -29.920 -20.885 18.817 1.00 50.94 114 THR A CA 1
ATOM 934 C C . THR A 1 114 ? -29.085 -22.075 18.376 1.00 50.94 114 THR A C 1
ATOM 936 O O . THR A 1 114 ? -29.688 -23.092 17.974 1.00 50.94 114 THR A O 1
#

Organism: Lasius niger (NCBI:txid67767)